Protein AF-G8TR73-F1 (afdb_monomer_lite)

Sequence (172 aa):
MFYFKTITINNASPELVEKAIRHYTKFRNSYLGFVISAGEFQVEQFFSGLEKKNILLITRMKDLPSPNLWGDDRPWRYRPMPAIFIRFNKENNFSSYQIRLGFYSMVFFCMASFWFFFSVWLLLHNDFNLGLLFFSLLFLIVFLFRTNREINKTKGLIDKAIQITSSDAHQQ

Radius of gyration: 19.48 Å; chains: 1; bounding box: 42×47×65 Å

Structure (mmCIF, N/CA/C/O backbone):
data_AF-G8TR73-F1
#
_entry.id   AF-G8TR73-F1
#
loop_
_atom_site.group_PDB
_atom_site.id
_atom_site.type_symbol
_atom_site.label_atom_id
_atom_site.label_alt_id
_atom_site.label_comp_id
_atom_site.label_asym_id
_atom_site.label_entity_id
_atom_site.label_seq_id
_atom_site.pdbx_PDB_ins_code
_atom_site.Cartn_x
_atom_site.Cartn_y
_atom_site.Cartn_z
_atom_site.occupancy
_atom_site.B_iso_or_equiv
_atom_site.auth_seq_id
_atom_site.auth_comp_id
_atom_site.auth_asym_id
_atom_site.auth_atom_id
_atom_site.pdbx_PDB_model_num
ATOM 1 N N . MET A 1 1 ? -4.148 -12.274 -8.267 1.00 48.25 1 MET A N 1
ATOM 2 C CA . MET A 1 1 ? -4.014 -11.088 -7.388 1.00 48.25 1 MET A CA 1
ATOM 3 C C . MET A 1 1 ? -2.678 -11.200 -6.665 1.00 48.25 1 MET A C 1
ATOM 5 O O . MET A 1 1 ? -2.508 -12.171 -5.945 1.00 48.25 1 MET A O 1
ATOM 9 N N . PHE A 1 2 ? -1.722 -10.297 -6.909 1.00 53.12 2 PHE A N 1
ATOM 10 C CA . PHE A 1 2 ? -0.352 -10.422 -6.386 1.00 53.12 2 PHE A CA 1
ATOM 11 C C . PHE A 1 2 ? -0.164 -9.638 -5.081 1.00 53.12 2 PHE A C 1
ATOM 13 O O . PHE A 1 2 ? -0.476 -8.447 -5.009 1.00 53.12 2 PHE A O 1
ATOM 20 N N . TYR A 1 3 ? 0.348 -10.320 -4.058 1.00 57.91 3 TYR A N 1
ATOM 21 C CA . TYR A 1 3 ? 0.757 -9.739 -2.782 1.00 57.91 3 TYR A CA 1
ATOM 22 C C . TYR A 1 3 ? 2.276 -9.785 -2.699 1.00 57.91 3 TYR A C 1
ATOM 24 O O . TYR A 1 3 ? 2.871 -10.829 -2.946 1.00 57.91 3 TYR A O 1
ATOM 32 N N . PHE A 1 4 ? 2.896 -8.653 -2.376 1.00 70.19 4 PHE A N 1
ATOM 33 C CA . PHE A 1 4 ? 4.355 -8.520 -2.446 1.00 70.19 4 PHE A CA 1
ATOM 34 C C . PHE A 1 4 ? 5.033 -8.780 -1.101 1.00 70.19 4 PHE A C 1
ATOM 36 O O . PHE A 1 4 ? 6.226 -9.062 -1.062 1.00 70.19 4 PHE A O 1
ATOM 43 N N . LYS A 1 5 ? 4.297 -8.643 0.010 1.00 79.50 5 LYS A N 1
ATOM 44 C CA . LYS A 1 5 ? 4.858 -8.769 1.356 1.00 79.50 5 LYS A CA 1
ATOM 45 C C . LYS A 1 5 ? 3.772 -9.050 2.391 1.00 79.50 5 LYS A C 1
ATOM 47 O O . LYS A 1 5 ? 2.731 -8.391 2.374 1.00 79.50 5 LYS A O 1
ATOM 52 N N . THR A 1 6 ? 4.051 -9.966 3.312 1.00 82.19 6 THR A N 1
ATOM 53 C CA . THR A 1 6 ? 3.296 -10.145 4.561 1.00 82.19 6 THR A CA 1
ATOM 54 C C . THR A 1 6 ? 4.118 -9.559 5.704 1.00 82.19 6 THR A C 1
ATOM 56 O O . THR A 1 6 ? 5.333 -9.751 5.745 1.00 82.19 6 THR A O 1
ATOM 59 N N . ILE A 1 7 ? 3.478 -8.814 6.604 1.00 81.69 7 ILE A N 1
ATOM 60 C CA . ILE A 1 7 ? 4.114 -8.242 7.794 1.00 81.69 7 ILE A CA 1
ATOM 61 C C . ILE A 1 7 ? 3.390 -8.770 9.033 1.00 81.69 7 ILE A C 1
ATOM 63 O O . ILE A 1 7 ? 2.175 -8.614 9.151 1.00 81.69 7 ILE A O 1
ATOM 67 N N . THR A 1 8 ? 4.149 -9.385 9.940 1.00 82.19 8 THR A N 1
ATOM 68 C CA . THR A 1 8 ? 3.680 -9.828 11.262 1.00 82.19 8 THR A CA 1
ATOM 69 C C . THR A 1 8 ? 3.810 -8.691 12.272 1.00 82.19 8 THR A C 1
ATOM 71 O O . THR A 1 8 ? 4.784 -7.932 12.232 1.00 82.19 8 THR A O 1
ATOM 74 N N . ILE A 1 9 ? 2.826 -8.560 13.161 1.00 81.25 9 ILE A N 1
ATOM 75 C CA . ILE A 1 9 ? 2.814 -7.569 14.240 1.00 81.25 9 ILE A CA 1
ATOM 76 C C . ILE A 1 9 ? 3.253 -8.280 15.521 1.00 81.25 9 ILE A C 1
ATOM 78 O O . ILE A 1 9 ? 2.506 -9.081 16.068 1.00 81.25 9 ILE A O 1
ATOM 82 N N . ASN A 1 10 ? 4.477 -8.023 15.983 1.00 71.44 10 ASN A N 1
ATOM 83 C CA . ASN A 1 10 ? 5.091 -8.854 17.028 1.00 71.44 10 ASN A CA 1
ATOM 84 C C . ASN A 1 10 ? 4.787 -8.403 18.471 1.00 71.44 10 ASN A C 1
ATOM 86 O O . ASN A 1 10 ? 5.051 -9.164 19.391 1.00 71.44 10 ASN A O 1
ATOM 90 N N . ASN A 1 11 ? 4.232 -7.203 18.683 1.00 63.12 11 ASN A N 1
ATOM 91 C CA . ASN A 1 11 ? 4.227 -6.550 20.005 1.00 63.12 11 ASN A CA 1
ATOM 92 C C . ASN A 1 11 ? 2.862 -5.972 20.438 1.00 63.12 11 ASN A C 1
ATOM 94 O O . ASN A 1 11 ? 2.823 -5.078 21.277 1.00 63.12 11 ASN A O 1
ATOM 98 N N . ALA A 1 12 ? 1.746 -6.420 19.862 1.00 73.62 12 ALA A N 1
ATOM 99 C CA . ALA A 1 12 ? 0.418 -5.928 20.237 1.00 73.62 12 ALA A CA 1
ATOM 100 C C . ALA A 1 12 ? -0.590 -7.074 20.285 1.00 73.62 12 ALA A C 1
ATOM 102 O O . ALA A 1 12 ? -0.528 -7.983 19.454 1.00 73.62 12 ALA A O 1
ATOM 103 N N . SER A 1 13 ? -1.525 -7.024 21.243 1.00 83.69 13 SER A N 1
ATOM 104 C CA . SER A 1 13 ? -2.629 -7.978 21.247 1.00 83.69 13 SER A CA 1
ATOM 105 C C . SER A 1 13 ? -3.465 -7.781 19.976 1.00 83.69 13 SER A C 1
ATOM 107 O O . SER A 1 13 ? -3.645 -6.643 19.523 1.00 83.69 13 SER A O 1
ATOM 109 N N . PRO A 1 14 ? -3.978 -8.863 19.373 1.00 83.44 14 PRO A N 1
ATOM 110 C CA . PRO A 1 14 ? -4.678 -8.753 18.100 1.00 83.44 14 PRO A CA 1
ATOM 111 C C . PRO A 1 14 ? -5.944 -7.867 18.186 1.00 83.44 14 PRO A C 1
ATOM 113 O O . PRO A 1 14 ? -6.255 -7.118 17.261 1.00 83.44 14 PRO A O 1
ATOM 116 N N . GLU A 1 15 ? -6.596 -7.846 19.352 1.00 85.94 15 GLU A N 1
ATOM 117 C CA . GLU A 1 15 ? -7.729 -6.968 19.683 1.00 85.94 15 GLU A CA 1
ATOM 118 C C . GLU A 1 15 ? -7.347 -5.480 19.720 1.00 85.94 15 GLU A C 1
ATOM 120 O O . GLU A 1 15 ? -8.083 -4.627 19.221 1.00 85.94 15 GLU A O 1
ATOM 125 N N . LEU A 1 16 ? -6.176 -5.152 20.278 1.00 86.69 16 LEU A N 1
ATOM 126 C CA . LEU A 1 16 ? -5.684 -3.776 20.343 1.00 86.69 16 LEU A CA 1
ATOM 127 C C . LEU A 1 16 ? -5.348 -3.256 18.946 1.00 86.69 16 LEU A C 1
ATOM 129 O O . LEU A 1 16 ? -5.685 -2.119 18.614 1.00 86.69 16 LEU A O 1
ATOM 133 N N . VAL A 1 17 ? -4.748 -4.105 18.107 1.00 85.50 17 VAL A N 1
ATOM 134 C CA . VAL A 1 17 ? -4.508 -3.794 16.692 1.00 85.50 17 VAL A CA 1
ATOM 135 C C . VAL A 1 17 ? -5.827 -3.520 15.981 1.00 85.50 17 VAL A C 1
ATOM 137 O O . VAL A 1 17 ? -5.949 -2.508 15.292 1.00 85.50 17 VAL A O 1
ATOM 140 N N . GLU A 1 18 ? -6.825 -4.387 16.149 1.00 87.12 18 GLU A N 1
ATOM 141 C CA . GLU A 1 18 ? -8.135 -4.193 15.532 1.00 87.12 18 GLU A CA 1
ATOM 142 C C . GLU A 1 18 ? -8.780 -2.872 15.976 1.00 87.12 18 GLU A C 1
ATOM 144 O O . GLU A 1 18 ? -9.220 -2.092 15.125 1.00 87.12 18 GLU A O 1
ATOM 149 N N . LYS A 1 19 ? -8.780 -2.579 17.283 1.00 87.88 19 LYS A N 1
ATOM 150 C CA . LYS A 1 19 ? -9.313 -1.329 17.842 1.00 87.88 19 LYS A CA 1
ATOM 151 C C . LYS A 1 19 ? -8.604 -0.107 17.258 1.00 87.88 19 LYS A C 1
ATOM 153 O O . LYS A 1 19 ? -9.276 0.798 16.764 1.00 87.88 19 LYS A O 1
ATOM 158 N N . ALA A 1 20 ? -7.271 -0.108 17.249 1.00 86.06 20 ALA A N 1
ATOM 159 C CA . ALA A 1 20 ? -6.463 0.980 16.703 1.00 86.06 20 ALA A CA 1
ATOM 160 C C . ALA A 1 20 ? -6.757 1.201 15.213 1.00 86.06 20 ALA A C 1
ATOM 162 O O . ALA A 1 20 ? -7.078 2.311 14.786 1.00 86.06 20 ALA A O 1
ATOM 163 N N . ILE A 1 21 ? -6.717 0.136 14.406 1.00 88.69 21 ILE A N 1
ATOM 164 C CA . ILE A 1 21 ? -6.974 0.249 12.971 1.00 88.69 21 ILE A CA 1
ATOM 165 C C . ILE A 1 21 ? -8.389 0.766 12.717 1.00 88.69 21 ILE A C 1
ATOM 167 O O . ILE A 1 21 ? -8.548 1.670 11.902 1.00 88.69 21 ILE A O 1
ATOM 171 N N . ARG A 1 22 ? -9.414 0.257 13.406 1.00 87.50 22 ARG A N 1
ATOM 172 C CA . ARG A 1 22 ? -10.797 0.726 13.226 1.00 87.50 22 ARG A CA 1
ATOM 173 C C . ARG A 1 22 ? -10.973 2.187 13.624 1.00 87.50 22 ARG A C 1
ATOM 175 O O . ARG A 1 22 ? -11.627 2.924 12.896 1.00 87.50 22 ARG A O 1
ATOM 182 N N . HIS A 1 23 ? -10.373 2.605 14.733 1.00 85.50 23 HIS A N 1
ATOM 183 C CA . HIS A 1 23 ? -10.485 3.972 15.230 1.00 85.50 23 HIS A CA 1
ATOM 184 C C . HIS A 1 23 ? -9.874 4.990 14.252 1.00 85.50 23 HIS A C 1
ATOM 186 O O . HIS A 1 23 ? -10.506 5.982 13.896 1.00 85.50 23 HIS A O 1
ATOM 192 N N . TYR A 1 24 ? -8.688 4.689 13.718 1.00 84.81 24 TYR A N 1
ATOM 193 C CA . TYR A 1 24 ? -7.956 5.584 12.817 1.00 84.81 24 TYR A CA 1
ATOM 194 C C . TYR A 1 24 ? -8.289 5.400 11.325 1.00 84.81 24 TYR A C 1
ATOM 196 O O . TYR A 1 24 ? -7.604 5.961 10.459 1.00 84.81 24 TYR A O 1
ATOM 204 N N . THR A 1 25 ? -9.331 4.626 11.002 1.00 85.56 25 THR A N 1
ATOM 205 C CA . THR A 1 25 ? -9.750 4.344 9.625 1.00 85.56 25 THR A CA 1
ATOM 206 C C . THR A 1 25 ? -11.135 4.906 9.324 1.00 85.56 25 THR A C 1
ATOM 208 O O . THR A 1 25 ? -12.127 4.534 9.943 1.00 85.56 25 THR A O 1
ATOM 211 N N . LYS A 1 26 ? -11.244 5.719 8.268 1.00 84.19 26 LYS A N 1
ATOM 212 C CA . LYS A 1 26 ? -12.539 6.112 7.697 1.00 84.19 26 LYS A CA 1
ATOM 213 C C . LYS A 1 26 ? -13.111 4.986 6.847 1.00 84.19 26 LYS A C 1
ATOM 215 O O . LYS A 1 26 ? -12.646 4.760 5.721 1.00 84.19 26 LYS A O 1
ATOM 220 N N . PHE A 1 27 ? -14.129 4.305 7.359 1.00 83.25 27 PHE A N 1
ATOM 221 C CA . PHE A 1 27 ? -14.821 3.245 6.630 1.00 83.25 27 PHE A CA 1
ATOM 222 C C . PHE A 1 27 ? -15.698 3.799 5.507 1.00 83.25 27 PHE A C 1
ATOM 224 O O . PHE A 1 27 ? -16.414 4.787 5.666 1.00 83.25 27 PHE A O 1
ATOM 231 N N . ARG A 1 28 ? -15.628 3.154 4.343 1.00 78.12 28 ARG A N 1
ATOM 232 C CA . ARG A 1 28 ? -16.439 3.462 3.166 1.00 78.12 28 ARG A CA 1
ATOM 233 C C . ARG A 1 28 ? -17.277 2.245 2.792 1.00 78.12 28 ARG A C 1
ATOM 235 O O . ARG A 1 28 ? -16.796 1.116 2.830 1.00 78.12 28 ARG A O 1
ATOM 242 N N . ASN A 1 29 ? -18.508 2.502 2.356 1.00 77.50 29 ASN A N 1
ATOM 243 C CA . ASN A 1 29 ? -19.460 1.451 1.986 1.00 77.50 29 ASN A CA 1
ATOM 244 C C . ASN A 1 29 ? -19.224 0.902 0.571 1.00 77.50 29 ASN A C 1
ATOM 246 O O . ASN A 1 29 ? -19.648 -0.206 0.257 1.00 77.50 29 ASN A O 1
ATOM 250 N N . SER A 1 30 ? -18.546 1.661 -0.298 1.00 74.38 30 SER A N 1
ATOM 251 C CA . SER A 1 30 ? -18.311 1.276 -1.691 1.00 74.38 30 SER A CA 1
ATOM 252 C C . SER A 1 30 ? -16.824 1.163 -2.013 1.00 74.38 30 SER A C 1
ATOM 254 O O . SER A 1 30 ? -15.993 1.945 -1.548 1.00 74.38 30 SER A O 1
ATOM 256 N N . TYR A 1 31 ? -16.488 0.196 -2.872 1.00 69.44 31 TYR A N 1
ATOM 257 C CA . TYR A 1 31 ? -15.122 0.020 -3.368 1.00 69.44 31 TYR A CA 1
ATOM 258 C C . TYR A 1 31 ? -14.638 1.256 -4.133 1.00 69.44 31 TYR A C 1
ATOM 260 O O . TYR A 1 31 ? -13.492 1.665 -3.987 1.00 69.44 3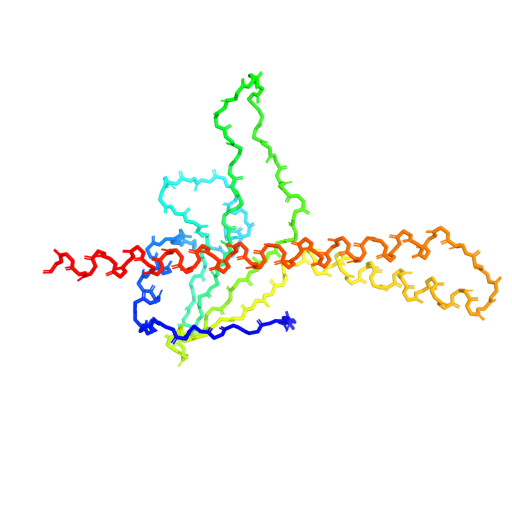1 TYR A O 1
ATOM 268 N N . LEU A 1 32 ? -15.529 1.886 -4.902 1.00 64.06 32 LEU A N 1
ATOM 269 C CA . LEU A 1 32 ? -15.217 3.105 -5.638 1.00 64.06 32 LEU A CA 1
ATOM 270 C C . LEU A 1 32 ? -14.888 4.262 -4.680 1.00 64.06 32 LEU A C 1
ATOM 272 O O . LEU A 1 32 ? -13.868 4.919 -4.852 1.00 64.06 32 LEU A O 1
ATOM 276 N N . GLY A 1 33 ? -15.674 4.446 -3.615 1.00 58.53 33 GLY A N 1
ATOM 277 C CA . GLY A 1 33 ? -15.405 5.451 -2.582 1.00 58.53 33 GLY A CA 1
ATOM 278 C C . GLY A 1 33 ? -14.113 5.191 -1.801 1.00 58.53 33 GLY A C 1
ATOM 279 O O . GLY A 1 33 ? -13.434 6.136 -1.418 1.00 58.53 33 GLY A O 1
ATOM 280 N N . PHE A 1 34 ? -13.737 3.923 -1.621 1.00 65.38 34 PHE A N 1
ATOM 281 C CA . PHE A 1 34 ? -12.453 3.506 -1.046 1.00 65.38 34 PHE A CA 1
ATOM 282 C C . PHE A 1 34 ? -11.256 3.771 -1.980 1.00 65.38 34 PHE A C 1
ATOM 284 O O . PHE A 1 34 ? -10.165 4.082 -1.514 1.00 65.38 34 PHE A O 1
ATOM 291 N N . VAL A 1 35 ? -11.445 3.683 -3.302 1.00 61.75 35 VAL A N 1
ATOM 292 C CA . VAL A 1 35 ? -10.405 3.996 -4.301 1.00 61.75 35 VAL A CA 1
ATOM 293 C C . VAL A 1 35 ? -10.249 5.510 -4.510 1.00 61.75 35 VAL A C 1
ATOM 295 O O . VAL A 1 35 ? -9.138 5.977 -4.757 1.00 61.75 35 VAL A O 1
ATOM 298 N N . ILE A 1 36 ? -11.339 6.276 -4.390 1.00 59.44 36 ILE A N 1
ATOM 299 C CA . ILE A 1 36 ? -11.411 7.726 -4.667 1.00 59.44 36 ILE A CA 1
ATOM 300 C C . ILE A 1 36 ? -11.132 8.590 -3.418 1.00 59.44 36 ILE A C 1
ATOM 302 O O . ILE A 1 36 ? -11.067 9.810 -3.520 1.00 59.44 36 ILE A O 1
ATOM 306 N N . SER A 1 37 ? -10.908 7.991 -2.242 1.00 53.12 37 SER A N 1
ATOM 307 C CA . SER A 1 37 ? -10.940 8.621 -0.905 1.00 53.12 37 SER A CA 1
ATOM 308 C C . SER A 1 37 ? -9.915 9.737 -0.594 1.00 53.12 37 SER A C 1
ATOM 310 O O . SER A 1 37 ? -9.674 10.025 0.574 1.00 53.12 37 SER A O 1
ATOM 312 N N . ALA A 1 38 ? -9.308 10.388 -1.583 1.00 49.31 38 ALA A N 1
ATOM 313 C CA . ALA A 1 38 ? -8.325 11.459 -1.427 1.00 49.31 38 ALA A CA 1
ATOM 314 C C . ALA A 1 38 ? -8.908 12.840 -1.027 1.00 49.31 38 ALA A C 1
ATOM 316 O O . ALA A 1 38 ? -8.193 13.829 -1.155 1.00 49.31 38 ALA A O 1
ATOM 317 N N . GLY A 1 39 ? -10.175 12.946 -0.592 1.00 45.78 39 GLY A N 1
ATOM 318 C CA . GLY A 1 39 ? -10.886 14.240 -0.587 1.00 45.78 39 GLY A CA 1
ATOM 319 C C . GLY A 1 39 ? -11.705 14.652 0.642 1.00 45.78 39 GLY A C 1
ATOM 320 O O . GLY A 1 39 ? -12.179 15.778 0.656 1.00 45.78 39 GLY A O 1
ATOM 321 N N . GLU A 1 40 ? -11.886 13.825 1.675 1.00 44.94 40 GLU A N 1
ATOM 322 C CA . GLU A 1 40 ? -12.705 14.218 2.841 1.00 44.94 40 GLU A CA 1
ATOM 323 C C . GLU A 1 40 ? -12.056 13.778 4.151 1.00 44.94 40 GLU A C 1
ATOM 325 O O . GLU A 1 40 ? -12.148 12.602 4.532 1.00 44.94 40 GLU A O 1
ATOM 330 N N . PHE A 1 41 ? -11.451 14.731 4.850 1.00 51.88 41 PHE A N 1
ATOM 331 C CA . PHE A 1 41 ? -10.639 14.482 6.033 1.00 51.88 41 PHE A CA 1
ATOM 332 C C . PHE A 1 41 ? -11.322 15.025 7.293 1.00 51.88 41 PHE A C 1
ATOM 334 O O . PHE A 1 41 ? -11.700 16.192 7.343 1.00 51.88 41 PHE A O 1
ATOM 341 N N . GLN A 1 42 ? -11.462 14.166 8.306 1.00 52.06 42 GLN A N 1
ATOM 342 C CA . GLN A 1 42 ? -11.527 14.586 9.708 1.00 52.06 42 GLN A CA 1
ATOM 343 C C . GLN A 1 42 ? -10.103 14.519 10.279 1.00 52.06 42 GLN A C 1
ATOM 345 O O . GLN A 1 42 ? -9.303 13.699 9.825 1.00 52.06 42 GLN A O 1
ATOM 350 N N . VAL A 1 43 ? -9.789 15.389 11.243 1.00 57.84 43 VAL A N 1
ATOM 351 C CA . VAL A 1 43 ? -8.421 15.689 11.720 1.00 57.84 43 VAL A CA 1
ATOM 352 C C . VAL A 1 43 ? -7.680 14.462 12.288 1.00 57.84 43 VAL A C 1
ATOM 354 O O . VAL A 1 43 ? -6.453 14.450 12.323 1.00 57.84 43 VAL A O 1
ATOM 357 N N . GLU A 1 44 ? -8.394 13.397 12.655 1.00 67.31 44 GLU A N 1
ATOM 358 C CA . GLU A 1 44 ? -7.830 12.266 13.401 1.00 67.31 44 GLU A CA 1
ATOM 359 C C . GLU A 1 44 ? -7.579 10.993 12.569 1.00 67.31 44 GLU A C 1
ATOM 361 O O . GLU A 1 44 ? -6.900 10.095 13.047 1.00 67.31 44 GLU A O 1
ATOM 366 N N . GLN A 1 45 ? -8.066 10.869 11.326 1.00 76.69 45 GLN A N 1
ATOM 367 C CA . GLN A 1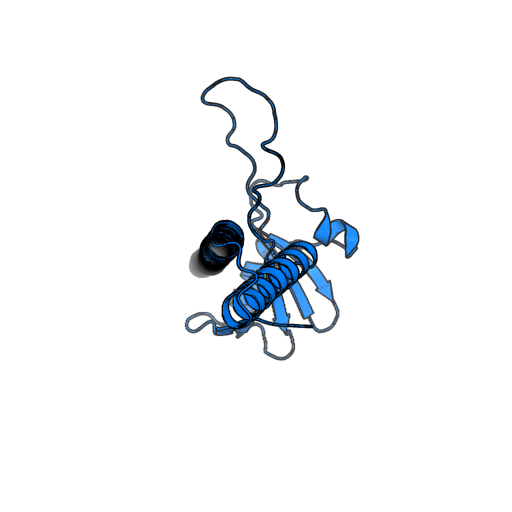 45 ? -8.010 9.596 10.578 1.00 76.69 45 GLN A CA 1
ATOM 368 C C . GLN A 1 45 ? -6.778 9.476 9.660 1.00 76.69 45 GLN A C 1
ATOM 370 O O . GLN A 1 45 ? -6.553 10.310 8.784 1.00 76.69 45 GLN A O 1
ATOM 375 N N . PHE A 1 46 ? -6.014 8.383 9.794 1.00 77.62 46 PHE A N 1
ATOM 376 C CA . PHE A 1 46 ? -4.809 8.110 8.988 1.00 77.62 46 PHE A CA 1
ATOM 377 C C . PHE A 1 46 ? -5.087 7.266 7.732 1.00 77.62 46 PHE A C 1
ATOM 379 O O . PHE A 1 46 ? -4.328 7.307 6.752 1.00 77.62 46 PHE A O 1
ATOM 386 N N . PHE A 1 47 ? -6.167 6.481 7.743 1.00 83.81 47 PHE A N 1
ATOM 387 C CA . PHE A 1 47 ? -6.457 5.485 6.710 1.00 83.81 47 PHE A CA 1
ATOM 388 C C . PHE A 1 47 ? -7.874 5.623 6.159 1.00 83.81 47 PHE A C 1
ATOM 390 O O . PHE A 1 47 ? -8.807 5.961 6.880 1.00 83.81 47 PHE A O 1
ATOM 397 N N . SER A 1 48 ? -8.064 5.298 4.881 1.00 83.81 48 SER A N 1
ATOM 398 C CA . SER A 1 48 ? -9.390 4.949 4.364 1.00 83.81 48 SER A CA 1
ATOM 399 C C . SER A 1 48 ? -9.516 3.437 4.320 1.00 83.81 48 SER A C 1
ATOM 401 O O . SER A 1 48 ? -8.547 2.757 3.982 1.00 83.81 48 SER A O 1
ATOM 403 N N . GLY A 1 49 ? -10.694 2.917 4.663 1.00 85.94 49 GLY A N 1
ATOM 404 C CA . GLY A 1 49 ? -10.949 1.488 4.774 1.00 85.94 49 GLY A CA 1
ATOM 405 C C . GLY A 1 49 ? -12.210 1.036 4.057 1.00 85.94 49 GLY A C 1
ATOM 406 O O . GLY A 1 49 ? -13.181 1.779 3.937 1.00 85.94 49 GLY A O 1
ATOM 407 N N . LEU A 1 50 ? -12.195 -0.214 3.614 1.00 86.38 50 LEU A N 1
ATOM 408 C CA . LEU A 1 50 ? -13.352 -0.975 3.171 1.00 86.38 50 LEU A CA 1
ATOM 409 C C . LEU A 1 50 ? -13.400 -2.265 3.982 1.00 86.38 50 LEU A C 1
ATOM 411 O O . LEU A 1 50 ? -12.502 -3.109 3.891 1.00 86.38 50 LEU A O 1
ATOM 415 N N . GLU A 1 51 ? -14.474 -2.432 4.737 1.00 88.06 51 GLU A N 1
ATOM 416 C CA . GLU A 1 51 ? -14.700 -3.626 5.530 1.00 88.06 51 GLU A CA 1
ATOM 417 C C . GLU A 1 51 ? -15.633 -4.597 4.805 1.00 88.06 51 GLU A C 1
ATOM 419 O O . GLU A 1 51 ? -16.667 -4.216 4.261 1.00 88.06 51 GLU A O 1
ATOM 424 N N . LYS A 1 52 ? -15.258 -5.876 4.790 1.00 87.31 52 LYS A N 1
ATOM 425 C CA . LYS A 1 52 ? -16.099 -6.983 4.327 1.00 87.31 52 LYS A CA 1
ATOM 426 C C . LYS A 1 52 ? -16.176 -8.059 5.410 1.00 87.31 52 LYS A C 1
ATOM 428 O O . LYS A 1 52 ? -15.486 -7.981 6.427 1.00 87.31 52 LYS A O 1
ATOM 433 N N . LYS A 1 53 ? -16.987 -9.095 5.171 1.00 86.50 53 LYS A N 1
ATOM 434 C CA . LYS A 1 53 ? -17.234 -10.190 6.124 1.00 86.50 53 LYS A CA 1
ATOM 435 C C . LYS A 1 53 ? -15.944 -10.766 6.730 1.00 86.50 53 LYS A C 1
ATOM 437 O O . LYS A 1 53 ? -15.820 -10.752 7.946 1.00 86.50 53 LYS A O 1
ATOM 442 N N . ASN A 1 54 ? -14.961 -11.138 5.901 1.00 88.44 54 ASN A N 1
ATOM 443 C CA . ASN A 1 54 ? -13.727 -11.800 6.367 1.00 88.44 54 ASN A CA 1
ATOM 444 C C . ASN A 1 54 ? -12.471 -10.917 6.266 1.00 88.44 54 ASN A C 1
ATOM 446 O O . ASN A 1 54 ? -11.396 -11.313 6.704 1.00 88.44 54 ASN A O 1
ATOM 450 N N . ILE A 1 55 ? -12.561 -9.733 5.654 1.00 89.69 55 ILE A N 1
ATOM 451 C CA . ILE A 1 55 ? -11.377 -8.916 5.359 1.00 89.69 55 ILE A CA 1
ATOM 452 C C . ILE A 1 55 ? -11.597 -7.455 5.710 1.00 89.69 55 ILE A C 1
ATOM 454 O O . ILE A 1 55 ? -12.688 -6.917 5.521 1.00 89.69 55 ILE A O 1
ATOM 458 N N . LEU A 1 56 ? -10.518 -6.807 6.131 1.00 89.19 56 LEU A N 1
ATOM 459 C CA . LEU A 1 56 ? -10.416 -5.360 6.175 1.00 89.19 56 LEU A CA 1
ATOM 460 C C . LEU A 1 56 ? -9.357 -4.913 5.168 1.00 89.19 56 LEU A C 1
ATOM 462 O O . LEU A 1 56 ? -8.198 -5.321 5.244 1.00 89.19 56 LEU A O 1
ATOM 466 N N . LEU A 1 57 ? -9.763 -4.086 4.208 1.00 88.69 57 LEU A N 1
ATOM 467 C CA . LEU A 1 57 ? -8.855 -3.428 3.280 1.00 88.69 57 LEU A CA 1
ATOM 468 C C . LEU A 1 57 ? -8.660 -1.992 3.732 1.00 88.69 57 LEU A C 1
ATOM 470 O O . LEU A 1 57 ? -9.643 -1.280 3.881 1.00 88.69 57 LEU A O 1
ATOM 474 N N . ILE A 1 58 ? -7.416 -1.554 3.891 1.00 88.00 58 ILE A N 1
ATOM 475 C CA . ILE A 1 58 ? -7.101 -0.153 4.163 1.00 88.00 58 ILE A CA 1
ATOM 476 C C . ILE A 1 58 ? -6.097 0.388 3.149 1.00 88.00 58 ILE A C 1
ATOM 478 O O . ILE A 1 58 ? -5.310 -0.349 2.554 1.00 8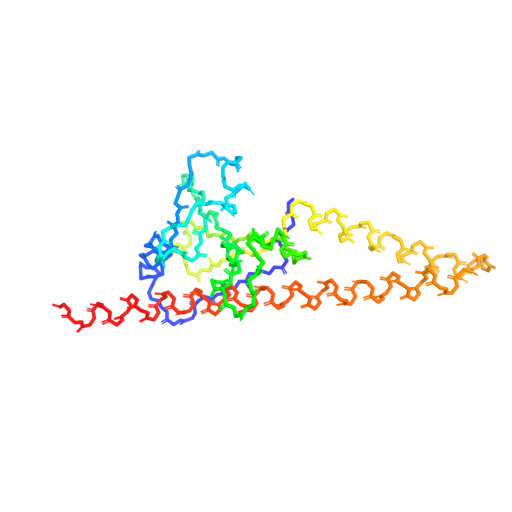8.00 58 ILE A O 1
ATOM 482 N N . THR A 1 59 ? -6.120 1.693 2.946 1.00 84.44 59 THR A N 1
ATOM 483 C CA . THR A 1 59 ? -5.077 2.444 2.253 1.00 84.44 59 THR A CA 1
ATOM 484 C C . THR A 1 59 ? -4.750 3.668 3.083 1.00 84.44 59 THR A C 1
ATOM 486 O O . THR A 1 59 ? -5.632 4.262 3.706 1.00 84.44 59 THR A O 1
ATOM 489 N N . ARG A 1 60 ? -3.480 4.071 3.078 1.00 79.94 60 ARG A N 1
ATOM 490 C CA . ARG A 1 60 ? -3.082 5.348 3.664 1.00 79.94 60 ARG A CA 1
ATOM 491 C C . ARG A 1 60 ? -3.846 6.463 2.961 1.00 79.94 60 A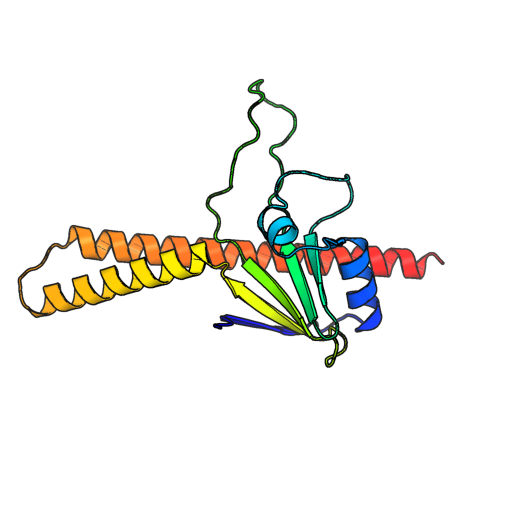RG A C 1
ATOM 493 O O . ARG A 1 60 ? -3.875 6.498 1.725 1.00 79.94 60 ARG A O 1
ATOM 500 N N . MET A 1 61 ? -4.440 7.371 3.727 1.00 73.81 61 MET A N 1
ATOM 501 C CA . MET A 1 61 ? -4.905 8.613 3.132 1.00 73.81 61 MET A CA 1
ATOM 502 C C . MET A 1 61 ? -3.664 9.419 2.740 1.00 73.81 61 MET A C 1
ATOM 504 O O . MET A 1 61 ? -2.788 9.675 3.563 1.00 73.81 61 MET A O 1
ATOM 508 N N . LYS A 1 62 ? -3.501 9.729 1.451 1.00 63.78 62 LYS A N 1
ATOM 509 C CA . LYS A 1 62 ? -2.340 10.500 0.996 1.00 63.78 62 LYS A CA 1
ATOM 510 C C . LYS A 1 62 ? -2.496 11.923 1.533 1.00 63.78 62 LYS A C 1
ATOM 512 O O . LYS A 1 62 ? -3.427 12.604 1.127 1.00 63.78 62 LYS A O 1
ATOM 517 N N . ASP A 1 63 ? -1.607 12.302 2.452 1.00 49.41 63 ASP A N 1
ATOM 518 C CA . ASP A 1 63 ? -1.611 13.593 3.153 1.00 49.41 63 ASP A CA 1
ATOM 519 C C . ASP A 1 63 ? -1.968 14.773 2.233 1.00 49.41 63 ASP A C 1
ATOM 521 O O . ASP A 1 63 ? -1.396 14.904 1.141 1.00 49.41 63 ASP A O 1
ATOM 525 N N . LEU A 1 64 ? -2.862 15.638 2.723 1.00 40.94 64 LEU A N 1
ATOM 526 C CA . LEU A 1 64 ? -3.058 17.008 2.250 1.00 40.94 64 LEU A CA 1
ATOM 527 C C . LEU A 1 64 ? -1.714 17.766 2.180 1.00 40.94 64 LEU A C 1
ATOM 529 O O . LEU A 1 64 ? -0.792 17.468 2.950 1.00 40.94 64 LEU A O 1
ATOM 533 N N . PRO A 1 65 ? -1.579 18.774 1.300 1.00 35.69 65 PRO A N 1
ATOM 534 C CA . PRO A 1 65 ? -0.571 19.806 1.503 1.00 35.69 65 PRO A CA 1
ATOM 535 C C . PRO A 1 65 ? -0.855 20.569 2.806 1.00 35.69 65 PRO A C 1
ATOM 537 O O . PRO A 1 65 ? -2.004 20.722 3.216 1.00 35.69 65 PRO A O 1
ATOM 540 N N . SER A 1 66 ? 0.217 21.038 3.444 1.00 36.09 66 SER A N 1
ATOM 541 C CA . SER A 1 66 ? 0.172 21.983 4.565 1.00 36.09 66 SER A CA 1
ATOM 542 C C . SER A 1 66 ? -0.722 23.181 4.229 1.00 36.09 66 SER A C 1
ATOM 544 O O . SER A 1 66 ? -0.617 23.678 3.104 1.00 36.09 66 SER A O 1
ATOM 546 N N . PRO A 1 67 ? -1.510 23.724 5.173 1.00 37.53 67 PRO A N 1
ATOM 547 C CA . PRO A 1 67 ? -1.913 25.113 5.062 1.00 37.53 67 PRO A CA 1
ATOM 548 C C . PRO A 1 67 ? -0.632 25.953 5.198 1.00 37.53 67 PRO A C 1
ATOM 550 O O . PRO A 1 67 ? 0.039 25.907 6.222 1.00 37.53 67 PRO A O 1
ATOM 553 N N . ASN A 1 68 ? -0.259 26.625 4.112 1.00 40.09 68 ASN A N 1
ATOM 554 C CA . ASN A 1 68 ? 0.576 27.827 4.028 1.00 40.09 68 ASN A CA 1
ATOM 555 C C . ASN A 1 68 ? 1.991 27.839 4.642 1.00 40.09 68 ASN A C 1
ATOM 557 O O . ASN A 1 68 ? 2.186 27.878 5.851 1.00 40.09 68 ASN A O 1
ATOM 561 N N . LEU A 1 69 ? 2.977 28.043 3.762 1.00 45.44 69 LEU A N 1
ATOM 562 C CA . LEU A 1 69 ? 4.082 28.976 4.038 1.00 45.44 69 LEU A CA 1
ATOM 563 C C . LEU A 1 69 ? 4.216 30.047 2.939 1.00 45.44 69 LEU A C 1
ATOM 565 O O . LEU A 1 69 ? 4.719 31.125 3.223 1.00 45.44 69 LEU A O 1
ATOM 569 N N . TRP A 1 70 ? 3.722 29.797 1.720 1.00 43.19 70 TRP A N 1
ATOM 570 C CA . TRP A 1 70 ? 3.700 30.762 0.615 1.00 43.19 70 TRP A CA 1
ATOM 571 C C . TRP A 1 70 ? 2.411 30.538 -0.187 1.00 43.19 70 TRP A C 1
ATOM 573 O O . TRP A 1 70 ? 2.161 29.416 -0.623 1.00 43.19 70 TRP A O 1
ATOM 583 N N . GLY A 1 71 ? 1.558 31.562 -0.261 1.00 37.59 71 GLY A N 1
ATOM 584 C CA . GLY A 1 71 ? 0.164 31.478 -0.705 1.00 37.59 71 GLY A CA 1
ATOM 585 C C . GLY A 1 71 ? -0.025 31.021 -2.149 1.00 37.59 71 GLY A C 1
ATOM 586 O O . GLY A 1 71 ? 0.020 31.831 -3.067 1.00 37.59 71 GLY A O 1
ATOM 587 N N . ASP A 1 72 ? -0.315 29.734 -2.320 1.00 40.56 72 ASP A N 1
ATOM 588 C CA . ASP A 1 72 ? -0.895 29.179 -3.539 1.00 40.56 72 ASP A CA 1
ATOM 589 C C . ASP A 1 72 ? -1.889 28.071 -3.140 1.00 40.56 72 ASP A C 1
ATOM 591 O O . ASP A 1 72 ? -1.512 26.934 -2.840 1.00 40.56 72 ASP A O 1
ATOM 595 N N . ASP A 1 73 ? -3.178 28.424 -3.102 1.00 42.38 73 ASP A N 1
ATOM 596 C CA . ASP A 1 73 ? -4.316 27.566 -2.734 1.00 42.38 73 ASP A CA 1
ATOM 597 C C . ASP A 1 73 ? -4.634 26.535 -3.829 1.00 42.38 73 ASP A C 1
ATOM 599 O O . ASP A 1 73 ? -5.729 26.479 -4.397 1.00 42.38 73 ASP A O 1
ATOM 603 N N . ARG A 1 74 ? -3.667 25.675 -4.157 1.00 41.75 74 ARG A N 1
ATOM 604 C CA . ARG A 1 74 ? -3.935 24.467 -4.938 1.00 41.75 74 ARG A CA 1
ATOM 605 C C . ARG A 1 74 ? -3.639 23.243 -4.086 1.00 41.75 74 ARG A C 1
ATOM 607 O O . ARG A 1 74 ? -2.481 23.031 -3.716 1.00 41.75 74 ARG A O 1
ATOM 614 N N . PRO A 1 75 ? -4.639 22.378 -3.812 1.00 42.06 75 PRO A N 1
ATOM 615 C CA . PRO A 1 75 ? -4.358 21.093 -3.202 1.00 42.06 75 PRO A CA 1
ATOM 616 C C . PRO A 1 75 ? -3.380 20.378 -4.131 1.00 42.06 75 PRO A C 1
ATOM 618 O O . PRO A 1 75 ? -3.707 20.162 -5.300 1.00 42.06 75 PRO A O 1
ATOM 621 N N . TRP A 1 76 ? -2.171 20.068 -3.652 1.00 40.22 76 TRP A N 1
ATOM 622 C CA . TRP A 1 76 ? -1.191 19.273 -4.385 1.00 40.22 76 TRP A CA 1
ATOM 623 C C . TRP A 1 76 ? -1.829 17.925 -4.717 1.00 40.22 76 TRP A C 1
ATOM 625 O O . TRP A 1 76 ? -1.824 16.973 -3.935 1.00 40.22 76 TRP A O 1
ATOM 635 N N . ARG A 1 77 ? -2.454 17.894 -5.894 1.00 45.62 77 ARG A N 1
ATOM 636 C CA . ARG A 1 77 ? -3.113 16.749 -6.493 1.00 45.62 77 ARG A CA 1
ATOM 637 C C . ARG A 1 77 ? -2.080 15.643 -6.609 1.00 45.62 77 ARG A C 1
ATOM 639 O O . ARG A 1 77 ? -1.028 15.840 -7.202 1.00 45.62 77 ARG A O 1
ATOM 646 N N . TYR A 1 78 ? -2.433 14.486 -6.055 1.00 45.41 78 TYR A N 1
ATOM 647 C CA . TYR A 1 78 ? -1.780 13.201 -6.269 1.00 45.41 78 TYR A CA 1
ATOM 648 C C . TYR A 1 78 ? -0.259 13.242 -6.125 1.00 45.41 78 TYR A C 1
ATOM 650 O O . TYR A 1 78 ? 0.472 13.386 -7.101 1.00 45.41 78 TYR A O 1
ATOM 658 N N . ARG A 1 79 ? 0.250 12.935 -4.924 1.00 51.03 79 ARG A N 1
ATOM 659 C CA . ARG A 1 79 ? 1.614 12.396 -4.850 1.00 51.03 79 ARG A CA 1
ATOM 660 C C . ARG A 1 79 ? 1.684 11.220 -5.845 1.00 51.03 79 ARG A C 1
ATOM 662 O O . ARG A 1 79 ? 0.914 10.262 -5.647 1.00 51.03 79 ARG A O 1
ATOM 669 N N . PRO A 1 80 ? 2.593 11.238 -6.846 1.00 52.44 80 PRO A N 1
ATOM 670 C CA . PRO A 1 80 ? 2.797 10.157 -7.822 1.00 52.44 80 PRO A CA 1
ATOM 671 C C . PRO A 1 80 ? 3.480 8.953 -7.156 1.00 52.44 80 PRO A C 1
ATOM 673 O O . PRO A 1 80 ? 4.308 8.255 -7.728 1.00 52.44 80 PRO A O 1
ATOM 676 N N . MET A 1 81 ? 3.188 8.749 -5.876 1.00 58.78 81 MET A N 1
ATOM 677 C CA . MET A 1 81 ? 3.637 7.615 -5.117 1.00 58.78 81 MET A CA 1
ATOM 678 C C . MET A 1 81 ? 2.720 6.443 -5.452 1.00 58.78 81 MET A C 1
ATOM 680 O O . MET A 1 81 ? 1.492 6.628 -5.528 1.00 58.78 81 MET A O 1
ATOM 684 N N . PRO A 1 82 ? 3.303 5.254 -5.653 1.00 61.28 82 PRO A N 1
ATOM 685 C CA . PRO A 1 82 ? 2.537 4.058 -5.928 1.00 61.28 82 PRO A CA 1
ATOM 686 C C . PRO A 1 82 ? 1.501 3.868 -4.822 1.00 61.28 82 PRO A C 1
ATOM 688 O O . PRO A 1 82 ? 1.799 4.008 -3.636 1.00 61.28 82 PRO A O 1
ATOM 691 N N . ALA A 1 83 ? 0.253 3.637 -5.218 1.00 73.81 83 ALA A N 1
ATOM 692 C CA . ALA A 1 83 ? -0.797 3.342 -4.263 1.00 73.81 83 ALA A CA 1
ATOM 693 C C . ALA A 1 83 ? -0.505 1.964 -3.671 1.00 73.81 83 ALA A C 1
ATOM 695 O O . ALA A 1 83 ? -0.277 1.012 -4.419 1.00 73.81 83 ALA A O 1
ATOM 696 N N . ILE A 1 84 ? -0.515 1.860 -2.347 1.00 81.75 84 ILE A N 1
ATOM 697 C CA . ILE A 1 84 ? -0.420 0.581 -1.653 1.00 81.75 84 ILE A CA 1
ATOM 698 C C . ILE A 1 84 ? -1.708 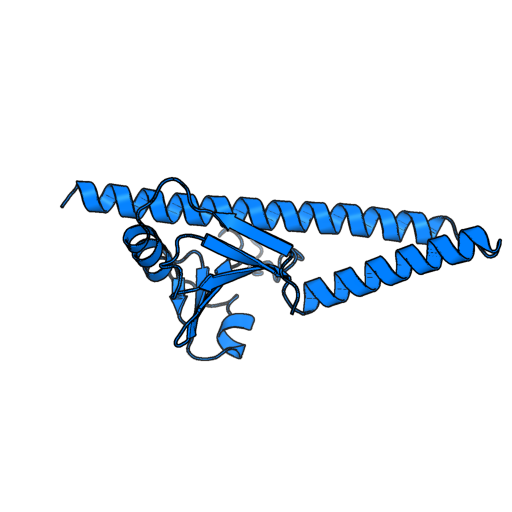0.353 -0.880 1.00 81.75 84 ILE A C 1
ATOM 700 O O . ILE A 1 84 ? -2.254 1.268 -0.272 1.00 81.75 84 ILE A O 1
ATOM 704 N N . PHE A 1 85 ? -2.187 -0.879 -0.904 1.00 84.94 85 PHE A N 1
ATOM 705 C CA . PHE A 1 85 ? -3.316 -1.311 -0.103 1.00 84.94 85 PHE A CA 1
ATOM 706 C C . PHE A 1 85 ? -2.839 -2.376 0.870 1.00 84.94 85 PHE A C 1
ATOM 708 O O . PHE A 1 85 ? -2.039 -3.247 0.522 1.00 84.94 85 PHE A O 1
ATOM 715 N N . ILE A 1 86 ? -3.387 -2.327 2.069 1.00 88.62 86 ILE A N 1
ATOM 716 C CA . ILE A 1 86 ? -3.153 -3.297 3.120 1.00 88.62 86 ILE A CA 1
ATOM 717 C C . ILE A 1 86 ? -4.414 -4.128 3.291 1.00 88.62 86 ILE A C 1
ATOM 719 O O . ILE A 1 86 ? -5.526 -3.603 3.269 1.00 88.62 86 ILE A O 1
ATOM 723 N N . ARG A 1 87 ? -4.235 -5.434 3.455 1.00 89.25 87 ARG A N 1
ATOM 724 C CA . ARG A 1 87 ? -5.300 -6.381 3.762 1.00 89.25 87 ARG A CA 1
ATOM 725 C C . ARG A 1 87 ? -5.018 -7.038 5.104 1.00 89.25 87 ARG A C 1
ATOM 727 O O . ARG A 1 87 ? -4.026 -7.750 5.229 1.00 89.25 87 ARG A O 1
ATOM 734 N N . PHE A 1 88 ? -5.938 -6.874 6.041 1.00 89.38 88 PHE A N 1
ATOM 735 C CA . PHE A 1 88 ? -6.030 -7.703 7.236 1.00 89.38 88 PHE A CA 1
ATOM 736 C C . PHE A 1 88 ? -7.017 -8.842 6.975 1.00 89.38 88 PHE A C 1
ATOM 738 O O . PHE A 1 88 ? -8.093 -8.621 6.402 1.00 89.38 88 PHE A O 1
ATOM 745 N N . ASN A 1 89 ? -6.642 -10.062 7.367 1.00 87.81 89 ASN A N 1
ATOM 746 C CA . ASN A 1 89 ? -7.576 -11.182 7.429 1.00 87.81 89 ASN A CA 1
ATOM 747 C C . ASN A 1 89 ? -8.146 -11.261 8.848 1.00 87.81 89 ASN A C 1
ATOM 749 O O . ASN A 1 89 ? -7.378 -11.380 9.804 1.00 87.81 89 ASN A O 1
ATOM 753 N N . LYS A 1 90 ? -9.475 -11.202 8.974 1.00 85.06 90 LYS A N 1
ATOM 754 C CA . LYS A 1 90 ? -10.152 -11.294 10.273 1.00 85.06 90 LYS A CA 1
ATOM 755 C C . LYS A 1 90 ? -10.003 -12.683 10.889 1.00 85.06 90 LYS A C 1
ATOM 757 O O . LYS A 1 90 ? -9.911 -12.792 12.099 1.00 85.06 90 LYS A O 1
ATOM 762 N N . GLU A 1 91 ? -9.889 -13.720 10.059 1.00 83.81 91 GLU A N 1
ATOM 763 C CA . GLU A 1 91 ? -9.663 -15.106 10.505 1.00 83.81 91 GLU A CA 1
ATOM 764 C C . GLU A 1 91 ? -8.335 -15.272 11.258 1.00 83.81 91 GLU A C 1
ATOM 766 O O . GLU A 1 91 ? -8.217 -16.124 12.130 1.00 83.81 91 GLU A O 1
ATOM 771 N N . ASN A 1 92 ? -7.346 -14.421 10.966 1.00 79.31 92 ASN A N 1
ATOM 772 C CA . ASN A 1 92 ? -6.046 -14.431 11.640 1.00 79.31 92 ASN A CA 1
ATOM 773 C C . ASN A 1 92 ? -6.000 -13.434 12.813 1.00 79.31 92 ASN A C 1
ATOM 775 O O . ASN A 1 92 ? -4.910 -13.035 13.235 1.00 79.31 92 ASN A O 1
ATOM 779 N N . ASN A 1 93 ? -7.162 -12.968 13.283 1.00 81.25 93 ASN A N 1
ATOM 780 C CA . ASN A 1 93 ? -7.326 -11.994 14.358 1.00 81.25 93 ASN A CA 1
ATOM 781 C C . ASN A 1 93 ? -6.492 -10.711 14.186 1.00 81.25 93 ASN A C 1
ATOM 783 O O . ASN A 1 93 ? -6.107 -10.123 15.170 1.00 81.25 93 ASN A O 1
ATOM 787 N N . PHE A 1 94 ? -6.166 -10.243 12.975 1.00 82.81 94 PHE A N 1
ATOM 788 C CA . PHE A 1 94 ? -5.299 -9.057 12.779 1.00 82.81 94 PHE A CA 1
ATOM 789 C C . PHE A 1 94 ? -3.831 -9.203 13.249 1.00 82.81 94 PHE A C 1
ATOM 791 O O . PHE A 1 94 ? -3.099 -8.218 13.277 1.00 82.81 94 PHE A O 1
ATOM 798 N N . SER A 1 95 ? -3.341 -10.420 13.512 1.00 82.44 95 SER A N 1
ATOM 799 C CA . SER A 1 95 ? -1.924 -10.695 13.852 1.00 82.44 95 SER A CA 1
ATOM 800 C C . SER A 1 95 ? -0.915 -10.350 12.741 1.00 82.44 95 SER A C 1
ATOM 802 O O . SER A 1 95 ? 0.281 -10.166 12.978 1.00 82.44 95 SER A O 1
ATOM 804 N N . SER A 1 96 ? -1.385 -10.281 11.496 1.00 86.25 96 SER A N 1
ATOM 805 C CA . SER A 1 96 ? -0.574 -9.961 10.325 1.00 86.25 96 SER A CA 1
ATOM 806 C C . SER A 1 96 ? -1.402 -9.274 9.247 1.00 86.25 96 SER A C 1
ATOM 808 O O . SER A 1 96 ? -2.634 -9.373 9.206 1.00 86.25 96 SER A O 1
ATOM 810 N N . TYR A 1 97 ? -0.711 -8.590 8.339 1.00 88.06 97 TYR A N 1
ATOM 811 C CA . TYR A 1 97 ? -1.332 -7.983 7.172 1.00 88.06 97 TYR A CA 1
ATOM 812 C C . TYR A 1 97 ? -0.513 -8.180 5.902 1.00 88.06 97 TYR A C 1
ATOM 814 O O . TYR A 1 97 ? 0.714 -8.284 5.914 1.00 88.06 97 TYR A O 1
ATOM 822 N N . GLN A 1 98 ? -1.222 -8.217 4.778 1.00 89.12 98 GLN A N 1
ATOM 823 C CA . GLN A 1 98 ? -0.645 -8.355 3.447 1.00 89.12 98 GLN A CA 1
ATOM 824 C C . GLN A 1 98 ? -0.640 -7.009 2.731 1.00 89.12 98 GLN A C 1
ATOM 826 O O . GLN A 1 98 ? -1.634 -6.282 2.753 1.00 89.12 98 GLN A O 1
ATOM 831 N N . ILE A 1 99 ? 0.452 -6.701 2.039 1.00 87.81 99 ILE A N 1
ATOM 832 C CA . ILE A 1 99 ? 0.597 -5.488 1.235 1.00 87.81 99 ILE A CA 1
ATOM 833 C C . ILE A 1 99 ? 0.460 -5.833 -0.248 1.00 87.81 99 ILE A C 1
ATOM 835 O O . ILE A 1 99 ? 1.090 -6.767 -0.756 1.00 87.81 99 ILE A O 1
ATOM 839 N N . ARG A 1 100 ? -0.327 -5.027 -0.964 1.00 86.25 100 ARG A N 1
ATOM 840 C CA . ARG A 1 100 ? -0.465 -5.077 -2.424 1.00 86.25 100 ARG A CA 1
ATOM 841 C C . ARG A 1 100 ? -0.261 -3.694 -3.041 1.00 86.25 100 ARG A C 1
ATOM 843 O O . ARG A 1 100 ? -0.615 -2.682 -2.436 1.00 86.25 100 ARG A O 1
ATOM 850 N N . LEU A 1 101 ? 0.229 -3.663 -4.276 1.00 83.06 101 LEU A N 1
ATOM 851 C CA . LEU A 1 101 ? 0.157 -2.464 -5.109 1.00 83.06 101 LEU A CA 1
ATOM 852 C C . LEU A 1 101 ? -1.290 -2.231 -5.561 1.00 83.06 101 LEU A C 1
ATOM 854 O O . LEU A 1 101 ? -2.064 -3.168 -5.763 1.00 83.06 101 LEU A O 1
ATOM 858 N N . GLY A 1 102 ? -1.662 -0.967 -5.717 1.00 77.69 102 GLY A N 1
ATOM 859 C CA . GLY A 1 102 ? -2.894 -0.587 -6.386 1.00 77.69 102 GLY A CA 1
ATOM 860 C C . GLY A 1 102 ? -2.832 -0.891 -7.876 1.00 77.69 102 GLY A C 1
ATOM 861 O O . GLY A 1 102 ? -1.749 -0.981 -8.447 1.00 77.69 102 GLY A O 1
ATOM 862 N N . PHE A 1 103 ? -4.003 -1.026 -8.501 1.00 79.06 103 PHE A N 1
ATOM 863 C CA . PHE A 1 103 ? -4.128 -1.448 -9.898 1.00 79.06 103 PHE A CA 1
ATOM 864 C C . PHE A 1 103 ? -3.228 -0.638 -10.841 1.00 79.06 103 PHE A C 1
ATOM 866 O O . PHE A 1 103 ? -2.376 -1.215 -11.505 1.00 79.06 103 PHE A O 1
ATOM 873 N N . TYR A 1 104 ? -3.327 0.695 -10.814 1.00 77.94 104 TYR A N 1
ATOM 874 C CA . TYR A 1 104 ? -2.492 1.558 -11.655 1.00 77.94 104 TYR A CA 1
ATOM 875 C C . TYR A 1 104 ? -0.996 1.362 -11.397 1.00 77.94 104 TYR A C 1
ATOM 877 O O . TYR A 1 104 ? -0.221 1.229 -12.335 1.00 77.94 104 TYR A O 1
ATOM 885 N N . SER A 1 105 ? -0.577 1.290 -10.132 1.00 81.31 105 SER A N 1
ATOM 886 C CA . SER A 1 105 ? 0.831 1.075 -9.777 1.00 81.31 105 SER A CA 1
ATOM 887 C C . SER A 1 105 ? 1.342 -0.288 -10.238 1.00 81.31 105 SER A C 1
ATOM 889 O O . SER A 1 105 ? 2.484 -0.392 -10.668 1.00 81.31 105 SER A O 1
ATOM 891 N N . MET A 1 106 ? 0.494 -1.315 -10.198 1.00 84.56 106 MET A N 1
ATOM 892 C CA . MET A 1 106 ? 0.813 -2.636 -10.725 1.00 84.56 106 MET A CA 1
ATOM 893 C C . MET A 1 106 ? 0.939 -2.619 -12.253 1.00 84.56 106 MET A C 1
ATOM 895 O O . MET A 1 106 ? 1.908 -3.158 -12.772 1.00 84.56 106 MET A O 1
ATOM 899 N N . VAL A 1 107 ? 0.020 -1.954 -12.964 1.00 85.62 107 VAL A N 1
ATOM 900 C CA . VAL A 1 107 ? 0.094 -1.788 -14.427 1.00 85.62 107 VAL A CA 1
ATOM 901 C C . VAL A 1 107 ? 1.382 -1.064 -14.824 1.00 85.62 107 VAL A C 1
ATOM 903 O O . VAL A 1 107 ? 2.119 -1.568 -15.666 1.00 85.62 107 VAL A O 1
ATOM 906 N N . PHE A 1 108 ? 1.710 0.056 -14.169 1.00 83.81 108 PHE A N 1
ATOM 907 C CA . PHE A 1 108 ? 2.959 0.784 -14.422 1.00 83.81 108 PHE A CA 1
ATOM 908 C C . PHE A 1 108 ? 4.201 -0.073 -14.162 1.00 83.81 108 PHE A C 1
ATOM 910 O O . PHE A 1 108 ? 5.137 -0.038 -14.958 1.00 83.81 108 PHE A O 1
ATOM 917 N N . PHE A 1 109 ? 4.207 -0.860 -13.083 1.00 86.38 109 PHE A N 1
ATOM 918 C CA . PHE A 1 109 ? 5.302 -1.781 -12.789 1.00 86.38 109 PHE A CA 1
ATOM 919 C C . PHE A 1 109 ? 5.450 -2.847 -13.880 1.00 86.38 109 PHE A C 1
ATOM 921 O O . PHE A 1 109 ? 6.539 -3.012 -14.417 1.00 86.38 109 PHE A O 1
ATOM 928 N N . CYS A 1 110 ? 4.357 -3.512 -14.267 1.00 89.81 110 CYS A N 1
ATOM 929 C CA . CYS A 1 110 ? 4.371 -4.526 -15.320 1.00 89.81 110 CYS A CA 1
ATOM 930 C C . CYS A 1 110 ? 4.837 -3.956 -16.665 1.00 89.81 110 CYS A C 1
ATOM 932 O O . CYS A 1 110 ? 5.664 -4.577 -17.327 1.00 89.81 110 CYS A O 1
ATOM 934 N N . MET A 1 111 ? 4.357 -2.767 -17.049 1.00 89.00 111 MET A N 1
ATOM 935 C CA . MET A 1 111 ? 4.809 -2.087 -18.265 1.00 89.00 111 MET A CA 1
ATOM 936 C C . MET A 1 111 ? 6.308 -1.782 -18.206 1.00 89.00 111 MET A C 1
ATOM 938 O O . MET A 1 111 ? 7.028 -2.101 -19.145 1.00 89.00 111 MET A O 1
ATOM 942 N N . ALA A 1 112 ? 6.800 -1.210 -17.104 1.00 87.75 112 ALA A N 1
ATOM 943 C CA . ALA A 1 112 ? 8.219 -0.897 -16.949 1.00 87.75 112 ALA A CA 1
ATOM 944 C C . ALA A 1 112 ? 9.106 -2.151 -16.972 1.00 87.75 112 ALA A C 1
ATOM 946 O O . ALA A 1 112 ? 10.154 -2.147 -17.615 1.00 87.75 112 ALA A O 1
ATOM 947 N N . SER A 1 113 ? 8.676 -3.236 -16.322 1.00 90.88 113 SER A N 1
ATOM 948 C CA . SER A 1 113 ? 9.376 -4.522 -16.368 1.00 90.88 113 SER A CA 1
ATOM 949 C C . SER A 1 113 ? 9.405 -5.095 -17.781 1.00 90.88 113 SER A C 1
ATOM 951 O O . SER A 1 113 ? 10.464 -5.525 -18.227 1.00 90.88 113 SER A O 1
ATOM 953 N N . PHE A 1 114 ? 8.282 -5.059 -18.504 1.00 92.38 114 PHE A N 1
ATOM 954 C CA . PHE A 1 114 ? 8.229 -5.493 -19.899 1.00 92.38 114 PHE A CA 1
ATOM 955 C C . PHE A 1 114 ? 9.219 -4.707 -20.766 1.00 92.38 114 PHE A C 1
ATOM 957 O O . PHE A 1 114 ? 10.036 -5.316 -21.450 1.00 92.38 114 PHE A O 1
ATOM 964 N N . TRP A 1 115 ? 9.208 -3.373 -20.683 1.00 89.56 115 TRP A N 1
ATOM 965 C CA . TRP A 1 115 ? 10.132 -2.525 -21.441 1.00 89.56 115 TRP A CA 1
ATOM 966 C C . TRP A 1 115 ? 11.596 -2.801 -21.108 1.00 89.56 115 TRP A C 1
ATOM 968 O O . TRP A 1 115 ? 12.433 -2.815 -22.010 1.00 89.56 115 TRP A O 1
ATOM 978 N N . PHE A 1 116 ? 11.908 -3.056 -19.837 1.00 90.81 116 PHE A N 1
ATOM 979 C CA . PHE A 1 116 ? 13.254 -3.430 -19.418 1.00 90.81 116 PHE A CA 1
ATOM 980 C C . PHE 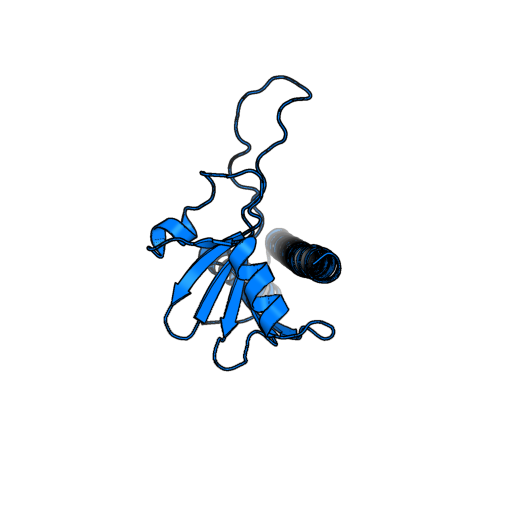A 1 116 ? 13.687 -4.765 -20.039 1.00 90.81 116 PHE A C 1
ATOM 982 O O . PHE A 1 116 ? 14.719 -4.816 -20.703 1.00 90.81 116 PHE A O 1
ATOM 989 N N . PHE A 1 117 ? 12.886 -5.828 -19.898 1.00 91.00 117 PHE A N 1
ATOM 990 C CA . PHE A 1 117 ? 13.214 -7.140 -20.469 1.00 91.00 117 PHE A CA 1
ATOM 991 C C . PHE A 1 117 ? 13.289 -7.110 -21.996 1.00 91.00 117 PHE A C 1
ATOM 993 O O . PHE A 1 117 ? 14.194 -7.709 -22.570 1.00 91.00 117 PHE A O 1
ATOM 1000 N N . PHE A 1 118 ? 12.392 -6.373 -22.649 1.00 89.06 118 PHE A N 1
ATOM 1001 C CA . PHE A 1 118 ? 12.432 -6.168 -24.093 1.00 89.06 118 PHE A CA 1
ATOM 1002 C C . PHE A 1 118 ? 13.711 -5.436 -24.526 1.00 89.06 118 PHE A C 1
ATOM 1004 O O . PHE A 1 118 ? 14.351 -5.835 -25.493 1.00 89.06 118 PHE A O 1
ATOM 1011 N N . SER A 1 119 ? 14.147 -4.424 -23.769 1.00 87.75 119 SER A N 1
ATOM 1012 C CA . SER A 1 119 ? 15.409 -3.717 -24.035 1.00 87.75 119 SER A CA 1
ATOM 1013 C C . SER A 1 119 ? 16.632 -4.619 -23.844 1.00 87.75 119 SER A C 1
ATOM 1015 O O . SER A 1 119 ? 17.567 -4.553 -24.636 1.00 87.75 119 SER A O 1
ATOM 1017 N N . VAL A 1 120 ? 16.629 -5.483 -22.821 1.00 89.06 120 VAL A N 1
ATOM 1018 C CA . VAL A 1 120 ? 17.681 -6.498 -22.624 1.00 89.06 120 VAL A CA 1
ATOM 1019 C C . VAL A 1 120 ? 17.692 -7.494 -23.783 1.00 89.06 120 VAL A C 1
ATOM 1021 O O . VAL A 1 120 ? 18.756 -7.849 -24.274 1.00 89.06 120 VAL A O 1
ATOM 1024 N N . TRP A 1 121 ? 16.523 -7.927 -24.252 1.00 89.19 121 TRP A N 1
ATOM 1025 C CA . TRP A 1 121 ? 16.423 -8.822 -25.402 1.00 89.19 121 TRP A CA 1
ATOM 1026 C C . TRP A 1 121 ? 16.985 -8.175 -26.679 1.00 89.19 121 TRP A C 1
ATOM 1028 O O . TRP A 1 121 ? 17.809 -8.787 -27.352 1.00 89.19 121 TRP A O 1
ATOM 1038 N N . LEU A 1 122 ? 16.644 -6.913 -26.959 1.00 87.81 122 LEU A N 1
ATOM 1039 C CA . LEU A 1 122 ? 17.212 -6.164 -28.089 1.00 87.81 122 LEU A CA 1
ATOM 1040 C C . LEU A 1 122 ? 18.734 -5.987 -27.987 1.00 87.81 122 LEU A C 1
ATOM 1042 O O . LEU A 1 122 ? 19.423 -6.082 -29.001 1.00 87.81 122 LEU A O 1
ATOM 1046 N N . LEU A 1 123 ? 19.270 -5.780 -26.774 1.00 85.31 123 LEU A N 1
ATOM 1047 C CA . LEU A 1 123 ? 20.720 -5.729 -26.538 1.00 85.31 123 LEU A CA 1
ATOM 1048 C C . LEU A 1 123 ? 21.410 -7.012 -27.002 1.00 85.31 123 LEU A C 1
ATOM 1050 O O . LEU A 1 123 ? 22.456 -6.952 -27.639 1.00 85.31 123 LEU A O 1
ATOM 1054 N N . LEU A 1 124 ? 20.817 -8.164 -26.689 1.00 86.50 124 LEU A N 1
ATOM 1055 C CA . LEU A 1 124 ? 21.372 -9.474 -27.028 1.00 86.50 124 LEU A CA 1
ATOM 1056 C C . LEU A 1 124 ? 21.307 -9.781 -28.533 1.00 86.50 124 LEU A C 1
ATOM 1058 O O . LEU A 1 124 ? 22.079 -10.609 -29.010 1.00 86.50 124 LEU A O 1
ATOM 1062 N N . HIS A 1 125 ? 20.421 -9.112 -29.275 1.00 86.44 125 HIS A N 1
ATOM 1063 C CA . HIS A 1 125 ? 20.225 -9.300 -30.715 1.00 86.44 125 HIS A CA 1
ATOM 1064 C C . HIS A 1 125 ? 20.814 -8.169 -31.585 1.00 86.44 125 HIS A C 1
ATOM 1066 O O . HIS A 1 125 ? 20.547 -8.130 -32.780 1.00 86.44 125 HIS A O 1
ATOM 1072 N N . ASN A 1 126 ? 21.668 -7.304 -31.019 1.00 75.88 126 ASN A N 1
ATOM 1073 C CA . ASN A 1 126 ? 22.398 -6.215 -31.697 1.00 75.88 126 ASN A CA 1
ATOM 1074 C C . ASN A 1 126 ? 21.557 -5.043 -32.264 1.00 75.88 126 ASN A C 1
ATOM 1076 O O . ASN A 1 126 ? 22.130 -4.157 -32.893 1.00 75.88 126 ASN A O 1
ATOM 1080 N N . ASP A 1 127 ? 20.257 -4.950 -31.965 1.00 68.94 127 ASP A N 1
ATOM 1081 C CA . ASP A 1 127 ? 19.371 -3.840 -32.381 1.00 68.94 127 ASP A CA 1
ATOM 1082 C C . ASP A 1 127 ? 19.117 -2.850 -31.227 1.00 68.94 127 ASP A C 1
ATOM 1084 O O . ASP A 1 127 ? 17.986 -2.601 -30.795 1.00 68.94 127 ASP A O 1
ATOM 1088 N N . PHE A 1 128 ? 20.195 -2.322 -30.640 1.00 69.69 128 PHE A N 1
ATOM 1089 C CA . PHE A 1 128 ? 20.131 -1.786 -29.283 1.00 69.69 128 PHE A CA 1
ATOM 1090 C C . PHE A 1 128 ? 20.069 -0.259 -29.156 1.00 69.69 128 PHE A C 1
ATOM 1092 O O . PHE A 1 128 ? 20.912 0.476 -29.668 1.00 69.69 128 PHE A O 1
ATOM 1099 N N . ASN A 1 129 ? 19.132 0.210 -28.326 1.00 76.06 129 ASN A N 1
ATOM 1100 C CA . ASN A 1 129 ? 19.098 1.575 -27.808 1.00 76.06 129 ASN A CA 1
ATOM 1101 C C . ASN A 1 129 ? 19.471 1.595 -26.313 1.00 76.06 129 ASN A C 1
ATOM 1103 O O . ASN A 1 129 ? 18.650 1.294 -25.442 1.00 76.06 129 ASN A O 1
ATOM 1107 N N . LEU A 1 130 ? 20.708 2.006 -26.019 1.00 81.31 130 LEU A N 1
ATOM 1108 C CA . LEU A 1 130 ? 21.275 2.049 -24.663 1.00 81.31 130 LEU A CA 1
ATOM 1109 C C . LEU A 1 130 ? 20.539 3.010 -23.724 1.00 81.31 130 LEU A C 1
ATOM 1111 O O . LEU A 1 130 ? 20.421 2.740 -22.527 1.00 81.31 130 LEU A O 1
ATOM 1115 N N . GLY A 1 131 ? 19.965 4.081 -24.277 1.00 81.75 131 GLY A N 1
ATOM 1116 C CA . GLY A 1 131 ? 19.131 5.011 -23.528 1.00 81.75 131 GLY A CA 1
ATOM 1117 C C . GLY A 1 131 ? 17.884 4.332 -22.966 1.00 81.75 131 GLY A C 1
ATOM 1118 O O . GLY A 1 131 ? 17.600 4.469 -21.778 1.00 81.75 131 GLY A O 1
ATOM 1119 N N . LEU A 1 132 ? 17.168 3.548 -23.779 1.00 81.06 132 LEU A N 1
ATOM 1120 C CA . LEU A 1 132 ? 15.922 2.891 -23.362 1.00 81.06 132 LEU A CA 1
ATOM 1121 C C . LEU A 1 132 ? 16.143 1.906 -22.199 1.00 81.06 132 LEU A C 1
ATOM 1123 O O . LEU A 1 132 ? 15.369 1.896 -21.235 1.00 81.06 132 LEU A O 1
ATOM 1127 N N . LEU A 1 133 ? 17.228 1.126 -22.245 1.00 86.12 133 LEU A N 1
ATOM 1128 C CA . LEU A 1 133 ? 17.595 0.219 -21.154 1.00 86.12 133 LEU A CA 1
ATOM 1129 C C . LEU A 1 133 ? 17.925 0.991 -19.871 1.00 86.12 133 LEU A C 1
ATOM 1131 O O . LEU A 1 133 ? 17.429 0.651 -18.798 1.00 86.12 133 LEU A O 1
ATOM 1135 N N . PHE A 1 134 ? 18.733 2.048 -19.975 1.00 89.38 134 PHE A N 1
ATOM 1136 C CA . PHE A 1 134 ? 19.119 2.843 -18.812 1.00 89.38 134 PHE A CA 1
ATOM 1137 C C . PHE A 1 134 ? 17.914 3.549 -18.175 1.00 89.38 134 PHE A C 1
ATOM 1139 O O . PHE A 1 134 ? 17.740 3.501 -16.957 1.00 89.38 134 PHE A O 1
ATOM 1146 N N . PHE A 1 135 ? 17.036 4.150 -18.985 1.00 87.00 135 PHE A N 1
ATOM 1147 C CA . PHE A 1 135 ? 15.824 4.809 -18.497 1.00 87.00 135 PHE A CA 1
ATOM 1148 C C . PHE A 1 135 ? 14.850 3.827 -17.840 1.00 87.00 135 PHE A C 1
ATOM 1150 O O . PHE A 1 135 ? 14.326 4.126 -16.766 1.00 87.00 135 PHE A O 1
ATOM 1157 N N . SER A 1 136 ? 14.619 2.655 -18.442 1.00 89.19 136 SER A N 1
ATOM 1158 C CA . SER A 1 136 ? 13.737 1.633 -17.859 1.00 89.19 136 SER A CA 1
ATOM 1159 C C . SER A 1 136 ? 14.295 1.074 -16.546 1.00 89.19 136 SER A C 1
ATOM 1161 O O . SER A 1 136 ? 13.548 0.950 -15.572 1.00 89.19 136 SER A O 1
ATOM 1163 N N . LEU A 1 137 ? 15.610 0.839 -16.465 1.00 90.94 137 LEU A N 1
ATOM 1164 C CA . LEU A 1 137 ? 16.286 0.436 -15.231 1.00 90.94 137 LEU A CA 1
ATOM 1165 C C . LEU A 1 137 ? 16.161 1.505 -14.137 1.00 90.94 137 LEU A C 1
ATOM 1167 O O . LEU A 1 137 ? 15.740 1.202 -13.019 1.00 90.94 137 LEU A O 1
ATOM 1171 N N . LEU A 1 138 ? 16.487 2.762 -14.455 1.00 91.69 138 LEU A N 1
ATOM 1172 C CA . LEU A 1 138 ? 16.399 3.873 -13.509 1.00 91.69 138 LEU A CA 1
ATOM 1173 C C . LEU A 1 138 ? 14.963 4.053 -13.003 1.00 91.69 138 LEU A C 1
ATOM 1175 O O . LEU A 1 138 ? 14.743 4.212 -11.801 1.00 91.69 138 LEU A O 1
ATOM 1179 N N . PHE A 1 139 ? 13.978 3.976 -13.901 1.00 88.50 139 PHE A N 1
ATOM 1180 C CA . PHE A 1 139 ? 12.568 4.046 -13.538 1.00 88.50 139 PHE A CA 1
ATOM 1181 C C . PHE A 1 139 ? 12.173 2.919 -12.577 1.00 88.50 139 PHE A C 1
ATOM 1183 O O . PHE A 1 139 ? 11.547 3.197 -11.554 1.00 88.50 139 PHE A O 1
ATOM 1190 N N . LEU A 1 140 ? 12.566 1.669 -12.852 1.00 90.06 140 LEU A N 1
ATOM 1191 C CA . LEU A 1 140 ? 12.296 0.530 -11.968 1.00 90.06 140 LEU A CA 1
ATOM 1192 C C . LEU A 1 140 ? 12.923 0.724 -10.582 1.00 90.06 140 LEU A C 1
ATOM 1194 O O . LEU A 1 140 ? 12.242 0.525 -9.575 1.00 90.06 140 LEU A O 1
ATOM 1198 N N . ILE A 1 141 ? 14.180 1.173 -10.513 1.00 91.69 141 ILE A N 1
ATOM 1199 C CA . ILE A 1 141 ? 14.871 1.457 -9.246 1.00 91.69 141 ILE A CA 1
ATOM 1200 C C . ILE A 1 141 ? 14.115 2.527 -8.451 1.00 91.69 141 ILE A C 1
ATOM 1202 O O . ILE A 1 141 ? 13.790 2.323 -7.277 1.00 91.69 141 ILE A O 1
ATOM 1206 N N . VAL A 1 142 ? 13.781 3.654 -9.087 1.00 88.81 142 VAL A N 1
ATOM 1207 C CA . VAL A 1 142 ? 13.033 4.742 -8.444 1.00 88.81 142 VAL A CA 1
ATOM 1208 C C . VAL A 1 142 ? 11.652 4.259 -7.998 1.00 88.81 142 VAL A C 1
ATOM 1210 O O . VAL A 1 142 ? 11.226 4.568 -6.883 1.00 88.81 142 VAL A O 1
ATOM 1213 N N . PHE A 1 143 ? 10.958 3.474 -8.820 1.00 87.62 143 PHE A N 1
ATOM 1214 C CA . PHE A 1 143 ? 9.640 2.931 -8.506 1.00 87.62 143 PHE A CA 1
ATOM 1215 C C . PHE A 1 143 ? 9.678 2.006 -7.283 1.00 87.62 143 PHE A C 1
ATOM 1217 O O . PHE A 1 143 ? 8.870 2.161 -6.359 1.00 87.62 143 PHE A O 1
ATOM 1224 N N . LEU A 1 144 ? 10.637 1.078 -7.232 1.00 88.25 144 LEU A N 1
ATOM 1225 C CA . LEU A 1 144 ? 10.826 0.168 -6.102 1.00 88.25 144 LEU A CA 1
ATOM 1226 C C . LEU A 1 144 ? 11.198 0.933 -4.829 1.00 88.25 144 LEU A C 1
ATOM 1228 O O . LEU A 1 144 ? 10.600 0.702 -3.775 1.00 88.25 144 LEU A O 1
ATOM 1232 N N . PHE A 1 145 ? 12.103 1.910 -4.927 1.00 88.81 145 PHE A N 1
ATOM 1233 C CA . PHE A 1 145 ? 12.472 2.768 -3.802 1.00 88.81 145 PHE A CA 1
ATOM 1234 C C . PHE A 1 145 ? 11.266 3.545 -3.253 1.00 88.81 145 PHE A C 1
ATOM 1236 O O . PHE A 1 145 ? 11.015 3.557 -2.044 1.00 88.81 145 PHE A O 1
ATOM 1243 N N . ARG A 1 146 ? 10.469 4.162 -4.135 1.00 86.06 146 ARG A N 1
ATOM 1244 C CA . ARG A 1 146 ? 9.251 4.898 -3.755 1.00 86.06 146 ARG A CA 1
ATOM 1245 C C . ARG A 1 146 ? 8.202 3.977 -3.133 1.00 86.06 146 ARG A C 1
ATOM 1247 O O . ARG A 1 146 ? 7.584 4.374 -2.147 1.00 86.06 146 ARG A O 1
ATOM 1254 N N . THR A 1 147 ? 8.044 2.760 -3.654 1.00 86.38 147 THR A N 1
ATOM 1255 C CA . THR A 1 147 ? 7.159 1.730 -3.086 1.00 86.38 147 THR A CA 1
ATOM 1256 C C . THR A 1 147 ? 7.594 1.353 -1.675 1.00 86.38 147 THR A C 1
ATOM 1258 O O . THR A 1 147 ? 6.785 1.399 -0.750 1.00 86.38 147 THR A O 1
ATOM 1261 N N . ASN A 1 148 ? 8.880 1.055 -1.475 1.00 87.06 148 ASN A N 1
ATOM 1262 C CA . ASN A 1 148 ? 9.408 0.690 -0.163 1.00 87.06 148 ASN A CA 1
ATOM 1263 C C . ASN A 1 148 ? 9.250 1.831 0.855 1.00 87.06 148 ASN A C 1
ATOM 1265 O O . ASN A 1 148 ? 8.864 1.606 2.001 1.00 87.06 148 ASN A O 1
ATOM 1269 N N . ARG A 1 149 ? 9.467 3.082 0.426 1.00 86.31 149 ARG A N 1
ATOM 1270 C CA . ARG A 1 149 ? 9.242 4.261 1.271 1.00 86.31 149 ARG A CA 1
ATOM 1271 C C . ARG A 1 149 ? 7.780 4.390 1.707 1.00 86.31 149 ARG A C 1
ATOM 1273 O O . ARG A 1 149 ? 7.536 4.697 2.871 1.00 86.31 149 ARG A O 1
ATOM 1280 N N . GLU A 1 150 ? 6.817 4.162 0.814 1.00 83.56 150 GLU A N 1
ATOM 1281 C CA . GLU A 1 150 ? 5.393 4.179 1.185 1.00 83.56 150 GLU A CA 1
ATOM 1282 C C . GLU A 1 150 ? 5.022 3.033 2.127 1.00 83.56 150 GLU A C 1
ATOM 1284 O O . GLU A 1 150 ? 4.267 3.253 3.074 1.00 83.56 150 GLU A O 1
ATOM 1289 N N . ILE A 1 151 ? 5.593 1.842 1.928 1.00 86.12 151 ILE A N 1
ATOM 1290 C CA . ILE A 1 151 ? 5.409 0.705 2.839 1.00 86.12 151 ILE A CA 1
ATOM 1291 C C . ILE A 1 151 ? 5.901 1.061 4.243 1.00 86.12 151 ILE A C 1
ATOM 1293 O O . ILE A 1 151 ? 5.149 0.923 5.205 1.00 86.12 151 ILE A O 1
ATOM 1297 N N . ASN A 1 152 ? 7.125 1.579 4.362 1.00 86.56 152 ASN A N 1
ATOM 1298 C CA . ASN A 1 152 ? 7.717 1.914 5.657 1.00 86.56 152 ASN A CA 1
ATOM 1299 C C . ASN A 1 152 ? 6.955 3.032 6.377 1.00 86.56 152 ASN A C 1
ATOM 1301 O O . ASN A 1 152 ? 6.728 2.937 7.580 1.00 86.56 152 ASN A O 1
ATOM 1305 N N . LYS A 1 153 ? 6.497 4.061 5.653 1.00 85.50 153 LYS A N 1
ATOM 1306 C CA . LYS A 1 153 ? 5.640 5.107 6.234 1.00 85.50 153 LYS A CA 1
ATOM 1307 C C . LYS A 1 153 ? 4.326 4.547 6.759 1.00 85.50 153 LYS A C 1
ATOM 1309 O O . LYS A 1 153 ? 3.884 4.916 7.839 1.00 85.50 153 LYS A O 1
ATOM 1314 N N . THR A 1 154 ? 3.700 3.670 5.984 1.00 86.19 154 THR A N 1
ATOM 1315 C CA . THR A 1 154 ? 2.407 3.090 6.347 1.00 86.19 154 THR A CA 1
ATOM 1316 C C . THR A 1 154 ? 2.547 2.159 7.547 1.00 86.19 154 THR A C 1
ATOM 1318 O O . THR A 1 154 ? 1.716 2.215 8.446 1.00 86.19 154 THR A O 1
ATOM 1321 N N . LYS A 1 155 ? 3.644 1.395 7.621 1.00 87.12 155 LYS A N 1
ATOM 1322 C CA . LYS A 1 155 ? 4.013 0.639 8.821 1.00 87.12 155 LYS A CA 1
ATOM 1323 C C . LYS A 1 155 ? 4.167 1.562 10.036 1.00 87.12 155 LYS A C 1
ATOM 1325 O O . LYS A 1 155 ? 3.522 1.321 11.044 1.00 87.12 155 LYS A O 1
ATOM 1330 N N . GLY A 1 156 ? 4.932 2.649 9.913 1.00 85.81 156 GLY A N 1
ATOM 1331 C CA . GLY A 1 156 ? 5.117 3.606 11.009 1.00 85.81 156 GLY A CA 1
ATOM 1332 C C . GLY A 1 156 ? 3.811 4.244 11.501 1.00 85.81 156 GLY A C 1
ATOM 1333 O O . GLY A 1 156 ? 3.659 4.473 12.694 1.00 85.81 156 GLY A O 1
ATOM 1334 N N . LEU A 1 157 ? 2.842 4.492 10.612 1.00 85.38 157 LEU A N 1
ATOM 1335 C CA . LEU A 1 157 ? 1.513 4.982 11.003 1.00 85.38 157 LEU A CA 1
ATOM 1336 C C . LEU A 1 157 ? 0.673 3.921 11.723 1.00 85.38 157 LEU A C 1
ATOM 1338 O O . LEU A 1 157 ? -0.050 4.269 12.649 1.00 85.38 157 LEU A O 1
ATOM 1342 N N . ILE A 1 158 ? 0.767 2.651 11.318 1.00 87.50 158 ILE A N 1
ATOM 1343 C CA . ILE A 1 158 ? 0.118 1.543 12.036 1.00 87.50 158 ILE A CA 1
ATOM 1344 C C . ILE A 1 158 ? 0.718 1.412 13.436 1.00 87.50 158 ILE A C 1
ATOM 1346 O O . ILE A 1 158 ? -0.026 1.379 14.410 1.00 87.50 158 ILE A O 1
ATOM 1350 N N . ASP A 1 159 ? 2.048 1.408 13.543 1.00 87.94 159 ASP A N 1
ATOM 1351 C CA . ASP A 1 159 ? 2.743 1.312 14.829 1.00 87.94 159 ASP A CA 1
ATOM 1352 C C . ASP A 1 159 ? 2.372 2.501 15.737 1.00 87.94 159 ASP A C 1
ATOM 1354 O O . ASP A 1 159 ? 2.067 2.314 16.913 1.00 87.94 159 ASP A O 1
ATOM 1358 N N . LYS A 1 160 ? 2.293 3.717 15.178 1.00 86.00 160 LYS A N 1
ATOM 1359 C CA . LYS A 1 160 ? 1.828 4.914 15.895 1.00 86.00 160 LYS A CA 1
ATOM 1360 C C . LYS A 1 160 ? 0.376 4.784 16.369 1.00 86.00 160 LYS A C 1
ATOM 1362 O O . LYS A 1 160 ? 0.089 5.116 17.513 1.00 86.00 160 LYS A O 1
ATOM 1367 N N . ALA A 1 161 ? -0.532 4.312 15.514 1.00 86.50 161 ALA A N 1
ATOM 1368 C CA . ALA A 1 161 ? -1.935 4.098 15.873 1.00 86.50 161 ALA A CA 1
ATOM 1369 C C . ALA A 1 161 ? -2.068 3.115 17.048 1.00 86.50 161 ALA A C 1
ATOM 1371 O O . ALA A 1 161 ? -2.784 3.391 18.004 1.00 86.50 161 ALA A O 1
ATOM 1372 N N . ILE A 1 162 ? -1.317 2.011 17.003 1.00 87.44 162 ILE A N 1
ATOM 1373 C CA . ILE A 1 162 ? -1.248 1.010 18.075 1.00 87.44 162 ILE A CA 1
ATOM 1374 C C . ILE A 1 162 ? -0.740 1.643 19.381 1.00 87.44 162 ILE A C 1
ATOM 1376 O O . ILE A 1 162 ? -1.369 1.468 20.420 1.00 87.44 162 ILE A O 1
ATOM 1380 N N . GLN A 1 163 ? 0.354 2.412 19.332 1.00 87.12 163 GLN A N 1
ATOM 1381 C CA . GLN A 1 163 ? 0.956 3.052 20.512 1.00 87.12 163 GLN A CA 1
ATOM 1382 C C . GLN A 1 163 ? 0.033 4.062 21.206 1.00 87.12 163 GLN A C 1
ATOM 1384 O O . GLN A 1 163 ? -0.016 4.110 22.439 1.00 87.12 163 GLN A O 1
ATOM 1389 N N . ILE A 1 164 ? -0.700 4.869 20.431 1.00 85.88 164 ILE A N 1
ATOM 1390 C CA . ILE A 1 164 ? -1.657 5.829 20.997 1.00 85.88 164 ILE A CA 1
ATOM 1391 C C . ILE A 1 164 ? -2.775 5.060 21.707 1.00 85.88 164 ILE A C 1
ATOM 1393 O O . ILE A 1 164 ? -2.999 5.262 22.895 1.00 85.88 164 ILE A O 1
ATOM 1397 N N . THR A 1 165 ? -3.374 4.074 21.031 1.00 85.94 165 THR A N 1
ATOM 1398 C CA . THR A 1 165 ? -4.453 3.260 21.612 1.00 85.94 165 THR A CA 1
ATOM 1399 C C . THR A 1 165 ? -4.014 2.474 22.853 1.00 85.94 165 THR A C 1
ATOM 1401 O O . THR A 1 165 ? -4.813 2.312 23.773 1.00 85.94 165 THR A O 1
ATOM 1404 N N . SER A 1 166 ? -2.765 1.997 22.921 1.00 85.06 166 SER A N 1
ATOM 1405 C CA . SER A 1 166 ? -2.241 1.365 24.140 1.00 85.06 166 SER A CA 1
ATOM 1406 C C . SER A 1 166 ? -2.065 2.352 25.293 1.00 85.06 166 SER A C 1
ATOM 1408 O O . SER A 1 166 ? -2.327 1.994 26.435 1.00 85.06 166 SER A O 1
ATOM 1410 N N . SER A 1 167 ? -1.648 3.589 25.006 1.00 82.44 167 SER A N 1
ATOM 1411 C CA . SER A 1 167 ? -1.469 4.624 26.033 1.00 82.44 167 SER A CA 1
ATOM 1412 C C . SER A 1 167 ? -2.807 5.025 26.655 1.00 82.44 167 SER A C 1
ATOM 1414 O O . SER A 1 167 ? -2.910 5.115 27.876 1.00 82.44 167 SER A O 1
ATOM 1416 N N . ASP A 1 168 ? -3.845 5.167 25.828 1.00 76.75 168 ASP A N 1
ATOM 1417 C CA . ASP A 1 168 ? -5.200 5.495 26.282 1.00 76.75 168 ASP A CA 1
ATOM 1418 C C . ASP A 1 168 ? -5.810 4.373 27.139 1.00 76.75 168 ASP A C 1
ATOM 1420 O O . ASP A 1 168 ? -6.557 4.635 28.078 1.00 76.75 168 ASP A O 1
ATOM 1424 N N . ALA A 1 169 ? -5.469 3.111 26.850 1.00 70.88 169 ALA A N 1
ATOM 1425 C CA . ALA A 1 169 ? -5.939 1.955 27.614 1.00 70.88 169 ALA A CA 1
ATOM 1426 C C . ALA A 1 169 ? -5.306 1.838 29.013 1.00 70.88 169 ALA A C 1
ATOM 1428 O O . ALA A 1 169 ? -5.872 1.168 29.867 1.00 70.88 169 ALA A O 1
ATOM 1429 N N . HIS A 1 170 ? -4.152 2.468 29.256 1.00 65.00 170 HIS A N 1
ATOM 1430 C CA . HIS A 1 170 ? -3.498 2.487 30.570 1.00 65.00 170 HIS A CA 1
ATOM 1431 C C . HIS A 1 170 ? -3.967 3.636 31.477 1.00 65.00 170 HIS A C 1
ATOM 1433 O O . HIS A 1 170 ? -3.602 3.667 32.650 1.00 65.00 170 HIS A O 1
ATOM 1439 N N . GLN A 1 171 ? -4.745 4.584 30.947 1.00 55.62 171 GLN A N 1
ATOM 1440 C CA . GLN A 1 171 ? -5.298 5.716 31.701 1.00 55.62 171 GLN A CA 1
ATOM 1441 C C . GLN A 1 171 ? -6.747 5.487 32.173 1.00 55.62 171 GLN A C 1
ATOM 1443 O O . GLN A 1 171 ? -7.300 6.356 32.847 1.00 55.62 171 GLN A O 1
ATOM 1448 N N . GLN A 1 172 ? -7.352 4.349 31.817 1.00 49.19 172 GLN A N 1
ATOM 1449 C CA . GLN A 1 172 ? -8.700 3.920 32.213 1.00 49.19 172 GLN A CA 1
ATOM 1450 C C . GLN A 1 172 ? -8.626 2.812 33.261 1.00 49.19 172 GLN A C 1
ATOM 1452 O O . GLN A 1 172 ? -9.502 2.816 34.153 1.00 49.19 172 GLN A O 1
#

Secondary structure (DSSP, 8-state):
----EEEE--SS-HHHHHHHHHHTEEE-SSHHHHHH-SS---TT--EEEEE-SSEEEEEE---PPPS-SS----------PPPEEEEEEGGGTTSEEEEEE-HHHHHHHHHHHHHHHHHHHHHHTT---HHHHHHHHHHHHHHHHHHHHHHHHHHHHHHHHHHHHHHHHT--

Foldseek 3Di:
DDFDDKDFDDPADLVLLVVLQVVQEAEDADPVCQVVVQDDDDPRHQWYWYDDDFKIKIWGNDDWDDPDPDDDPDTPPDPVQFTKMKMDTVVVSNRMIIIDTDPVLVVVLVVLVVQLVVQVVCVVVVNHDPVSNVVSVVVNVVNVVSNVVSVVVVVVVSVVSSVVSVVVVVVD

pLDDT: mean 76.42, std 15.77, range [35.69, 92.38]

Organism: Niastella koreensis (strain DSM 17620 / KACC 11465 / NBRC 106392 / GR20-10) (NCBI:txid700598)